Protein AF-A0AAN4N1L6-F1 (afdb_monomer)

Mean predicted aligned error: 3.16 Å

Organism: NCBI:txid1339295

Nearest PDB structures (foldseek):
  3u4v-assembly2_B  TM=4.924E-01  e=1.448E-01  Tetrahymena thermophila
  6s1c-assembly2_E  TM=5.176E-01  e=6.976E-01  Saccharomyces cerevisiae S288C
  8b79-assembly2_B  TM=6.634E-01  e=2.564E+00  Saccharomyces cerevisiae
  6s2f-assembly1_A  TM=3.435E-01  e=5.616E-01  Saccharomyces cerevisiae S288C
  6i8a-assembly2_B  TM=3.976E-01  e=1.574E+00  Saccharomyces cerevisiae S288C

Solvent-accessible surface area (backbone atoms only — not comparable to full-atom values): 5145 Å² total; per-residue (Å²): 134,80,96,54,53,79,50,59,60,78,82,47,46,80,36,66,31,34,41,57,52,71,44,73,64,38,72,51,102,89,46,68,66,23,31,40,38,35,33,30,42,82,89,67,51,61,33,28,31,69,43,75,45,64,58,44,52,56,53,58,75,69,53,56,79,85,61,49,64,38,78,38,26,36,43,77,44,81,52,89,97,47,74,46,47,38,78,93

Sequence (88 aa):
MFNCSQVSISDVLNCEIIVEDFIPDVKTSHGEGRYLVKFKHSNGADGKFFTNAASLKKTLDQIPKDAFPFSTTIKGMKCGNGKIYQFT

pLDDT: mean 93.88, std 4.34, range [78.81, 98.06]

Structure (mmCIF, N/CA/C/O backbone):
data_AF-A0AAN4N1L6-F1
#
_entry.id   AF-A0AAN4N1L6-F1
#
loop_
_atom_site.group_PDB
_atom_site.id
_atom_site.type_symbol
_atom_site.label_atom_id
_atom_site.label_alt_id
_atom_site.label_comp_id
_atom_site.label_asym_id
_atom_site.label_entity_id
_atom_site.label_seq_id
_atom_site.pdbx_PDB_ins_code
_atom_site.Cartn_x
_atom_site.Cartn_y
_atom_site.Cartn_z
_atom_site.occupancy
_atom_site.B_iso_or_equiv
_atom_site.auth_seq_id
_atom_site.auth_comp_id
_atom_site.auth_asym_id
_atom_site.auth_atom_id
_atom_site.pdbx_PDB_model_num
ATOM 1 N N . MET A 1 1 ? -11.554 -0.562 -11.701 1.00 80.69 1 MET A N 1
ATOM 2 C CA . MET A 1 1 ? -11.074 0.475 -10.752 1.00 80.69 1 MET A CA 1
ATOM 3 C C . MET A 1 1 ? -12.010 0.510 -9.555 1.00 80.69 1 MET A C 1
ATOM 5 O O . MET A 1 1 ? -13.206 0.354 -9.758 1.00 80.69 1 MET A O 1
ATOM 9 N N . PHE A 1 2 ? -11.498 0.709 -8.337 1.00 92.56 2 PHE A N 1
ATOM 10 C CA . PHE A 1 2 ? -12.339 0.803 -7.135 1.00 92.56 2 PHE A CA 1
ATOM 11 C C . PHE A 1 2 ? -13.112 2.128 -7.085 1.00 92.56 2 PHE A C 1
ATOM 13 O O . PHE A 1 2 ? -12.527 3.192 -7.324 1.00 92.56 2 PHE A O 1
ATOM 20 N N . ASN A 1 3 ? -14.403 2.067 -6.750 1.00 93.06 3 ASN A N 1
ATOM 21 C CA . ASN A 1 3 ? -15.286 3.229 -6.620 1.00 93.06 3 ASN A CA 1
ATOM 22 C C . ASN A 1 3 ? -15.251 3.811 -5.193 1.00 93.06 3 ASN A C 1
ATOM 24 O O . ASN A 1 3 ? -16.230 3.752 -4.461 1.00 93.06 3 ASN A O 1
ATOM 28 N N . CYS A 1 4 ? -14.086 4.307 -4.782 1.00 94.19 4 CYS A N 1
ATOM 29 C CA . CYS A 1 4 ? -13.862 4.966 -3.492 1.00 94.19 4 CYS A CA 1
ATOM 30 C C . CYS A 1 4 ? -12.843 6.109 -3.629 1.00 94.19 4 CYS A C 1
ATOM 32 O O . CYS A 1 4 ? -12.187 6.253 -4.676 1.00 94.19 4 CYS A O 1
ATOM 34 N N . SER A 1 5 ? -12.722 6.919 -2.576 1.00 94.75 5 SER A N 1
ATOM 35 C CA . SER A 1 5 ? -11.829 8.079 -2.515 1.00 94.75 5 SER A CA 1
ATOM 36 C C . SER A 1 5 ? -10.363 7.673 -2.640 1.00 94.75 5 SER A C 1
ATOM 38 O O . SER A 1 5 ? -9.901 6.750 -1.971 1.00 94.75 5 SER A O 1
ATOM 40 N N . GLN A 1 6 ? -9.618 8.370 -3.501 1.00 95.44 6 GLN A N 1
ATOM 41 C CA . GLN A 1 6 ? -8.173 8.194 -3.610 1.00 95.44 6 GLN A CA 1
ATOM 42 C C . GLN A 1 6 ? -7.454 9.087 -2.600 1.00 95.44 6 GLN A C 1
ATOM 44 O O . GLN A 1 6 ? -7.677 10.295 -2.592 1.00 95.44 6 GLN A O 1
ATOM 49 N N . VAL A 1 7 ? -6.552 8.503 -1.818 1.00 95.19 7 VAL A N 1
ATOM 50 C CA . VAL A 1 7 ? -5.689 9.208 -0.860 1.00 95.19 7 VAL A CA 1
ATOM 51 C C . VAL A 1 7 ? -4.213 8.947 -1.165 1.00 95.19 7 VAL A C 1
ATOM 53 O O . VAL A 1 7 ? -3.865 8.051 -1.946 1.00 95.19 7 VAL A O 1
ATOM 56 N N . SER A 1 8 ? -3.324 9.741 -0.572 1.00 93.88 8 SER A N 1
ATOM 57 C CA . SER A 1 8 ? -1.889 9.465 -0.580 1.00 93.88 8 SER A CA 1
ATOM 58 C C . SER A 1 8 ? -1.564 8.333 0.389 1.00 93.88 8 SER A C 1
ATOM 60 O O . SER A 1 8 ? -2.189 8.196 1.437 1.00 93.88 8 SER A O 1
ATOM 62 N N . ILE A 1 9 ? -0.510 7.564 0.105 1.00 93.06 9 ILE A N 1
ATOM 63 C CA . ILE A 1 9 ? 0.019 6.606 1.085 1.00 93.06 9 ILE A CA 1
ATOM 64 C C . ILE A 1 9 ? 0.430 7.300 2.395 1.00 93.06 9 ILE A C 1
ATOM 66 O O . ILE A 1 9 ? 0.348 6.696 3.457 1.00 93.06 9 ILE A O 1
ATOM 70 N N . SER A 1 10 ? 0.837 8.575 2.336 1.00 92.25 10 SER A N 1
ATOM 71 C CA . SER A 1 10 ? 1.177 9.369 3.523 1.00 92.25 10 SER A CA 1
ATOM 72 C C . SER A 1 10 ? -0.009 9.574 4.470 1.00 92.25 10 SER A C 1
ATOM 74 O O . SER A 1 10 ? 0.214 9.687 5.671 1.00 92.25 10 SER A O 1
ATOM 76 N N . ASP A 1 11 ? -1.238 9.584 3.946 1.00 92.25 11 ASP A N 1
ATOM 77 C CA . ASP A 1 11 ? -2.464 9.830 4.720 1.00 92.25 11 ASP A CA 1
ATOM 78 C C . ASP A 1 11 ? -2.870 8.610 5.564 1.00 92.25 11 ASP A C 1
ATOM 80 O O . ASP A 1 11 ? -3.685 8.719 6.477 1.00 92.25 11 ASP A O 1
ATOM 84 N N . VAL A 1 12 ? -2.290 7.441 5.268 1.00 93.38 12 VAL A N 1
ATOM 85 C CA . VAL A 1 12 ? -2.584 6.162 5.936 1.00 93.38 12 VAL A CA 1
ATOM 86 C C . VAL A 1 12 ? -1.393 5.615 6.731 1.00 93.38 12 VAL A C 1
ATOM 88 O O . VAL A 1 12 ? -1.441 4.489 7.225 1.00 93.38 12 VAL A O 1
ATOM 91 N N . LEU A 1 13 ? -0.306 6.383 6.865 1.00 95.19 13 LEU A N 1
ATOM 92 C CA . LEU A 1 13 ? 0.853 5.961 7.656 1.00 95.19 13 LEU A CA 1
ATOM 93 C C . LEU A 1 13 ? 0.543 5.972 9.146 1.00 95.19 13 LEU A C 1
ATOM 95 O O . LEU A 1 13 ? -0.054 6.914 9.657 1.00 95.19 13 LEU A O 1
ATOM 99 N N . ASN A 1 14 ? 1.074 4.976 9.855 1.00 94.56 14 ASN A N 1
ATOM 100 C CA . ASN A 1 14 ? 0.960 4.840 11.311 1.00 94.56 14 ASN A CA 1
ATOM 101 C C . ASN A 1 14 ? -0.491 4.760 11.821 1.00 94.56 14 ASN A C 1
ATOM 103 O O . ASN A 1 14 ? -0.734 4.963 13.008 1.00 94.56 14 ASN A O 1
ATOM 107 N N . CYS A 1 15 ? -1.427 4.441 10.931 1.00 92.19 15 CYS A N 1
ATOM 108 C CA . CYS A 1 15 ? -2.823 4.184 11.235 1.00 92.19 15 CYS A CA 1
ATOM 109 C C . CYS A 1 15 ? -3.130 2.723 10.911 1.00 92.19 15 CYS A C 1
ATOM 111 O O . CYS A 1 15 ? -2.652 2.196 9.903 1.00 92.19 15 CYS A O 1
ATOM 113 N N . GLU A 1 16 ? -3.947 2.087 11.746 1.00 94.50 16 GLU A N 1
ATOM 114 C CA . GLU A 1 16 ? -4.492 0.772 11.429 1.00 94.50 16 GLU A CA 1
ATOM 115 C C . GLU A 1 16 ? -5.488 0.899 10.268 1.00 94.50 16 GLU A C 1
ATOM 117 O O . GLU A 1 16 ? -6.378 1.759 10.273 1.00 94.50 16 GLU A O 1
ATOM 122 N N . ILE A 1 17 ? -5.313 0.049 9.262 1.00 96.50 17 ILE A N 1
ATOM 123 C CA . ILE A 1 17 ? -6.190 -0.067 8.102 1.00 96.50 17 ILE A CA 1
ATOM 124 C C . ILE A 1 17 ? -6.536 -1.533 7.871 1.00 96.50 17 ILE A C 1
ATOM 126 O O . ILE A 1 17 ? -5.744 -2.430 8.154 1.00 96.50 17 ILE A O 1
ATOM 130 N N . ILE A 1 18 ? -7.700 -1.768 7.282 1.00 97.31 18 ILE A N 1
ATOM 131 C CA . ILE A 1 18 ? -8.104 -3.082 6.794 1.00 97.31 18 ILE A CA 1
ATOM 132 C C . ILE A 1 18 ? -7.864 -3.091 5.289 1.00 97.31 18 ILE A C 1
ATOM 134 O O . ILE A 1 18 ? -8.522 -2.351 4.560 1.00 97.31 18 ILE A O 1
ATOM 138 N N . VAL A 1 19 ? -6.916 -3.890 4.809 1.00 97.62 19 VAL A N 1
ATOM 139 C CA . VAL A 1 19 ? -6.680 -4.047 3.369 1.00 97.62 19 VAL A CA 1
ATOM 140 C C . VAL A 1 19 ? -7.702 -5.038 2.824 1.00 97.62 19 VAL A C 1
ATOM 142 O O . VAL A 1 19 ? -7.775 -6.174 3.288 1.00 97.62 19 VAL A O 1
ATOM 145 N N . GLU A 1 20 ? -8.493 -4.607 1.842 1.00 97.44 20 GLU A N 1
ATOM 146 C CA . GLU A 1 20 ? -9.609 -5.398 1.310 1.00 97.44 20 GL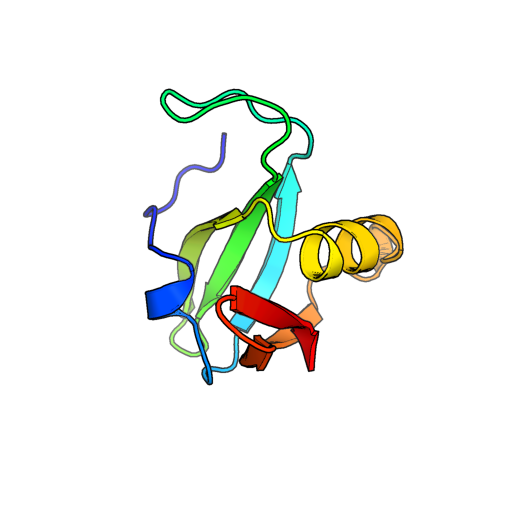U A CA 1
ATOM 147 C C . GLU A 1 20 ? -9.265 -6.112 0.002 1.00 97.44 20 GLU A C 1
ATOM 149 O O . GLU A 1 20 ? -9.661 -7.254 -0.187 1.00 97.44 20 GLU A O 1
ATOM 154 N N . ASP A 1 21 ? -8.547 -5.446 -0.905 1.00 97.56 21 ASP A N 1
ATOM 155 C CA . ASP A 1 21 ? -8.090 -6.025 -2.174 1.00 97.56 21 ASP A CA 1
ATOM 156 C C . ASP A 1 21 ? -7.013 -5.126 -2.805 1.00 97.56 21 ASP A C 1
ATOM 158 O O . ASP A 1 21 ? -6.775 -3.994 -2.367 1.00 97.56 21 ASP A O 1
ATOM 162 N N . PHE A 1 22 ? -6.374 -5.593 -3.874 1.00 97.94 22 PHE A N 1
ATOM 163 C CA . PHE A 1 22 ? -5.460 -4.790 -4.675 1.00 97.94 22 PHE A CA 1
ATOM 164 C C . PHE A 1 22 ? -5.496 -5.176 -6.156 1.00 97.94 22 PHE A C 1
ATOM 166 O O . PHE A 1 22 ? -5.742 -6.324 -6.522 1.00 97.94 22 PHE A O 1
ATOM 173 N N . ILE A 1 23 ? -5.205 -4.197 -7.014 1.00 97.25 23 ILE A N 1
ATOM 174 C CA . ILE A 1 23 ? -5.046 -4.382 -8.458 1.00 97.25 23 ILE A CA 1
ATOM 175 C C . ILE A 1 23 ? -3.567 -4.150 -8.796 1.00 97.25 23 ILE A C 1
ATOM 177 O O . ILE A 1 23 ? -3.083 -3.029 -8.586 1.00 97.25 23 ILE A O 1
ATOM 181 N N . PRO A 1 24 ? -2.843 -5.171 -9.287 1.00 97.12 24 PRO A N 1
ATOM 182 C CA . PRO A 1 24 ? -1.462 -5.020 -9.723 1.00 97.12 24 PRO A CA 1
ATOM 183 C C . PRO A 1 24 ? -1.363 -4.317 -11.087 1.00 97.12 24 PRO A C 1
ATOM 185 O O . PRO A 1 24 ? -2.353 -4.160 -11.800 1.00 97.12 24 PRO A O 1
ATOM 188 N N . ASP A 1 25 ? -0.147 -3.887 -11.432 1.00 96.19 25 ASP A N 1
ATOM 189 C CA . ASP A 1 25 ? 0.254 -3.394 -12.761 1.00 96.19 25 ASP A CA 1
ATOM 190 C C . ASP A 1 25 ? -0.637 -2.308 -13.385 1.00 96.19 25 ASP A C 1
ATOM 192 O O . ASP A 1 25 ? -0.834 -2.222 -14.598 1.00 96.19 25 ASP A O 1
ATOM 196 N N . VAL A 1 26 ? -1.131 -1.398 -12.547 1.00 96.69 26 VAL A N 1
ATOM 197 C CA . VAL A 1 26 ? -1.919 -0.250 -12.985 1.00 96.69 26 VAL A CA 1
ATOM 198 C C . VAL A 1 26 ? -1.014 0.808 -13.616 1.00 96.69 26 VAL A C 1
ATOM 200 O O . VAL A 1 26 ? -0.058 1.302 -13.007 1.00 96.69 26 VAL A O 1
ATOM 203 N N . LYS A 1 27 ? -1.364 1.205 -14.841 1.00 94.81 27 LYS A N 1
ATOM 204 C CA . LYS A 1 27 ? -0.806 2.373 -15.526 1.00 94.81 27 LYS A CA 1
A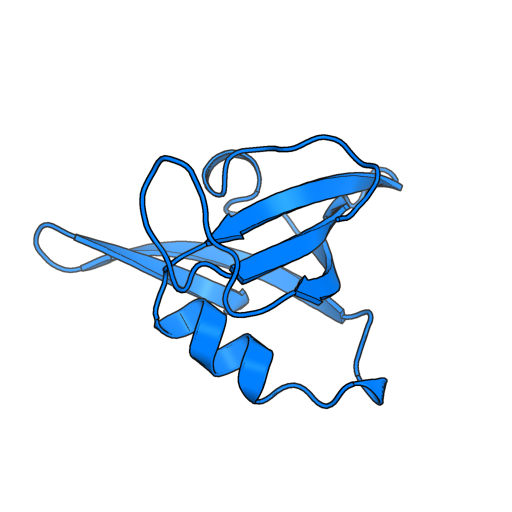TOM 205 C C . LYS A 1 27 ? -1.438 3.655 -14.995 1.00 94.81 27 LYS A C 1
ATOM 207 O O . LYS A 1 27 ? -2.660 3.782 -14.957 1.00 94.81 27 LYS A O 1
ATOM 212 N N . THR A 1 28 ? -0.609 4.620 -14.610 1.00 89.69 28 THR A N 1
ATOM 213 C CA . THR A 1 28 ? -1.045 5.958 -14.195 1.00 89.69 28 THR A CA 1
ATOM 214 C C . THR A 1 28 ? -0.317 7.034 -14.998 1.00 89.69 28 THR A C 1
ATOM 216 O O . THR A 1 28 ? 0.669 6.764 -15.684 1.00 89.69 28 THR A O 1
ATOM 219 N N . SER A 1 29 ? -0.765 8.285 -14.883 1.00 89.81 29 SER A N 1
ATOM 220 C CA . SER A 1 29 ? -0.069 9.455 -15.444 1.00 89.81 29 SER A CA 1
ATOM 221 C C . SER A 1 29 ? 1.377 9.606 -14.948 1.00 89.81 29 SER A C 1
ATOM 223 O O . SER A 1 29 ? 2.174 10.290 -15.579 1.00 89.81 29 SER A O 1
ATOM 225 N N . HIS A 1 30 ? 1.727 8.966 -13.829 1.00 83.44 30 HIS A N 1
ATOM 226 C CA . HIS A 1 30 ? 3.045 9.042 -13.200 1.00 83.44 30 HIS A CA 1
ATOM 227 C C . HIS A 1 30 ? 3.923 7.811 -13.482 1.00 83.44 30 HIS A C 1
ATOM 229 O O . HIS A 1 30 ? 4.960 7.641 -12.833 1.00 83.44 30 HIS A O 1
ATOM 235 N N . GLY A 1 31 ? 3.497 6.917 -14.380 1.00 89.00 31 GLY A N 1
ATOM 236 C CA . GLY A 1 31 ? 4.229 5.714 -14.787 1.00 89.00 31 GLY A CA 1
ATOM 237 C C . GLY A 1 31 ? 3.418 4.423 -14.654 1.00 89.00 31 GLY A C 1
ATOM 238 O O . GLY A 1 31 ? 2.260 4.425 -14.237 1.00 89.00 31 GLY A O 1
ATOM 239 N N . GLU A 1 32 ? 4.050 3.309 -15.004 1.00 94.00 32 GLU A N 1
ATOM 240 C CA . GLU A 1 32 ? 3.438 1.975 -15.071 1.00 94.00 32 GLU A CA 1
ATOM 241 C C . GLU A 1 32 ? 3.845 1.088 -13.881 1.00 94.00 32 GLU A C 1
ATOM 243 O O . GLU A 1 32 ? 4.685 1.476 -13.064 1.00 94.00 32 GLU A O 1
ATOM 248 N N . GLY A 1 33 ? 3.223 -0.090 -13.754 1.00 95.38 33 GLY A N 1
ATOM 249 C CA . GLY A 1 33 ? 3.594 -1.091 -12.744 1.00 95.38 33 GLY A CA 1
ATOM 250 C C . GLY A 1 33 ? 3.201 -0.740 -11.302 1.00 95.38 33 GLY A C 1
ATOM 251 O O . GLY A 1 33 ? 3.738 -1.328 -10.357 1.00 95.38 33 GLY A O 1
ATOM 252 N N . ARG A 1 34 ? 2.300 0.232 -11.101 1.00 95.88 34 ARG A N 1
ATOM 253 C CA . ARG A 1 34 ? 1.828 0.629 -9.767 1.00 95.88 34 ARG A CA 1
ATOM 254 C C . ARG A 1 34 ? 0.726 -0.291 -9.276 1.00 95.88 34 ARG A C 1
ATOM 256 O O . ARG A 1 34 ? -0.102 -0.743 -10.053 1.00 95.88 34 ARG A O 1
ATOM 263 N N . TYR A 1 35 ? 0.681 -0.523 -7.972 1.00 97.56 35 TYR A N 1
ATOM 264 C CA . TYR A 1 35 ? -0.410 -1.272 -7.356 1.00 97.56 35 TYR A CA 1
ATOM 265 C C . TYR A 1 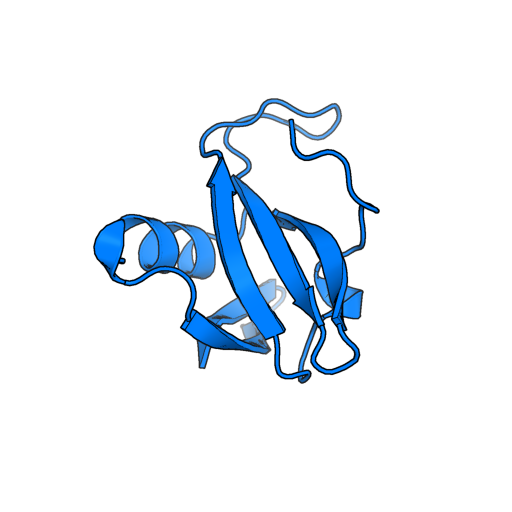35 ? -1.438 -0.284 -6.824 1.00 97.56 35 TYR A C 1
ATOM 267 O O . TYR A 1 35 ? -1.071 0.717 -6.205 1.00 97.56 35 TYR A O 1
ATOM 275 N N . LEU A 1 36 ? -2.714 -0.557 -7.075 1.00 97.69 36 LEU A N 1
ATOM 276 C CA . LEU A 1 36 ? -3.830 0.163 -6.477 1.00 97.69 36 LEU A CA 1
ATOM 277 C C . LEU A 1 36 ? -4.389 -0.683 -5.339 1.00 97.69 36 LEU A C 1
ATOM 279 O O . LEU A 1 36 ? -4.941 -1.748 -5.595 1.00 97.69 36 LEU A O 1
ATOM 283 N N . VAL A 1 37 ? -4.259 -0.213 -4.105 1.00 97.88 37 VAL A N 1
ATOM 284 C CA . VAL A 1 37 ? -4.713 -0.932 -2.908 1.00 97.88 37 VAL A CA 1
ATOM 285 C C . VAL A 1 37 ? -6.041 -0.342 -2.451 1.00 97.88 37 VAL A C 1
ATOM 287 O O . VAL A 1 37 ? -6.126 0.876 -2.285 1.00 97.88 37 VAL A O 1
ATOM 290 N N . LYS A 1 38 ? -7.063 -1.183 -2.261 1.00 98.06 38 LYS A N 1
ATOM 291 C CA . LYS A 1 38 ? -8.325 -0.828 -1.601 1.00 98.06 38 LYS A CA 1
ATOM 292 C C . LYS A 1 38 ? -8.199 -1.133 -0.118 1.00 98.06 38 LYS A C 1
ATOM 294 O O . LYS A 1 38 ? -7.751 -2.215 0.263 1.00 98.06 38 LYS A O 1
ATOM 299 N N . PHE A 1 39 ? -8.612 -0.193 0.712 1.00 97.69 39 PHE A N 1
ATOM 300 C CA . PHE A 1 39 ? -8.586 -0.367 2.150 1.00 97.69 39 PHE A CA 1
ATOM 301 C C . PHE A 1 39 ? -9.793 0.305 2.798 1.00 97.69 39 PHE A C 1
ATOM 303 O O . PHE A 1 39 ? -10.457 1.149 2.192 1.00 97.69 39 PHE A O 1
ATOM 310 N N . LYS A 1 40 ? -10.025 -0.044 4.058 1.00 96.69 40 LYS A N 1
ATOM 311 C CA . LYS A 1 40 ? -11.007 0.579 4.931 1.00 96.69 40 LYS A CA 1
ATOM 312 C C . LYS A 1 40 ? -10.308 1.120 6.171 1.00 96.69 40 LYS A C 1
ATOM 314 O O . LYS A 1 40 ? -9.499 0.429 6.790 1.00 96.69 40 LYS A O 1
ATOM 319 N N . HIS A 1 41 ? -10.589 2.369 6.518 1.00 90.19 41 HIS A N 1
ATOM 320 C CA . HIS A 1 41 ? -10.161 2.946 7.789 1.00 90.19 41 HIS A CA 1
ATOM 321 C C . HIS A 1 41 ? -10.918 2.297 8.956 1.00 90.19 41 HIS A C 1
ATOM 323 O O . HIS A 1 41 ? -12.042 1.821 8.793 1.00 90.19 41 HIS A O 1
ATOM 329 N N . SER A 1 42 ? -10.353 2.363 10.163 1.00 78.81 42 SER A N 1
ATOM 330 C CA . SER A 1 42 ? -11.022 1.910 11.394 1.00 78.81 42 SER A CA 1
ATOM 331 C C . SER A 1 42 ? -12.367 2.607 11.658 1.00 78.81 42 SER A C 1
ATOM 333 O O . SER A 1 42 ? -13.258 2.022 12.263 1.00 78.81 42 SER A O 1
ATOM 335 N N . ASN A 1 43 ? -12.556 3.829 11.147 1.00 82.50 43 ASN A N 1
ATOM 336 C CA . ASN A 1 43 ? -13.827 4.563 11.202 1.00 82.50 43 ASN A CA 1
ATOM 337 C C . ASN A 1 43 ? -14.872 4.100 10.162 1.00 82.50 43 ASN A C 1
ATOM 339 O O . ASN A 1 43 ? -15.955 4.675 10.083 1.00 82.50 43 ASN A O 1
ATOM 343 N N . GLY A 1 44 ? -14.548 3.096 9.346 1.00 85.50 44 GLY A N 1
ATOM 344 C CA . GLY A 1 44 ? -15.427 2.531 8.331 1.00 85.50 44 GLY A CA 1
ATOM 345 C C . GLY A 1 44 ? -15.391 3.215 6.962 1.00 85.50 44 GLY A C 1
ATOM 346 O O . GLY A 1 44 ? -16.111 2.767 6.073 1.00 85.50 44 GLY A O 1
ATOM 347 N N . ALA A 1 45 ? -14.573 4.252 6.759 1.00 91.44 45 ALA A N 1
ATOM 348 C CA . ALA A 1 45 ? -14.448 4.915 5.463 1.00 91.44 45 ALA A CA 1
ATOM 349 C C . ALA A 1 45 ? -13.612 4.087 4.472 1.00 91.44 45 ALA A C 1
ATOM 351 O O . ALA A 1 45 ? -12.483 3.697 4.779 1.00 91.44 45 ALA A O 1
ATOM 352 N N . ASP A 1 46 ? -14.151 3.869 3.270 1.00 95.31 46 ASP A N 1
ATOM 353 C CA . ASP A 1 46 ? -13.439 3.222 2.167 1.00 95.31 46 ASP A CA 1
ATOM 354 C C . ASP A 1 46 ? -12.458 4.188 1.494 1.00 95.31 46 ASP A C 1
ATOM 356 O O . ASP A 1 46 ? -12.792 5.333 1.169 1.00 95.31 46 ASP A O 1
ATOM 360 N N . GLY A 1 47 ? -11.263 3.695 1.195 1.00 96.81 47 GLY A N 1
ATOM 361 C CA . GLY A 1 47 ? -10.234 4.443 0.494 1.00 96.81 47 GLY A CA 1
ATOM 362 C C . GLY A 1 47 ? -9.440 3.577 -0.472 1.00 96.81 47 GLY A C 1
ATOM 363 O O . GLY A 1 47 ? -9.502 2.344 -0.471 1.00 96.81 47 GLY A O 1
ATOM 364 N N . LYS A 1 48 ? -8.676 4.242 -1.334 1.00 97.56 48 LYS A N 1
ATOM 365 C CA . LYS A 1 48 ? -7.658 3.599 -2.163 1.00 97.56 48 LYS A CA 1
ATOM 366 C C . LYS A 1 48 ? -6.407 4.453 -2.260 1.00 97.56 48 LYS A C 1
ATOM 368 O O . LYS A 1 48 ? -6.494 5.677 -2.299 1.00 97.56 48 LYS A O 1
ATOM 373 N N . PHE A 1 49 ? -5.250 3.820 -2.372 1.00 96.81 49 PHE A N 1
ATOM 374 C CA . PHE A 1 49 ? -4.001 4.519 -2.665 1.00 96.81 49 PHE A CA 1
ATOM 375 C C . PHE A 1 49 ? -3.183 3.752 -3.699 1.00 96.81 49 PHE A C 1
ATOM 377 O O . PHE A 1 49 ? -3.262 2.527 -3.812 1.00 96.81 49 PHE A O 1
ATOM 384 N N . PHE A 1 50 ? -2.380 4.491 -4.461 1.00 96.50 50 PHE A N 1
ATOM 385 C CA . PHE A 1 50 ? -1.384 3.903 -5.345 1.00 96.50 50 PHE A CA 1
ATOM 386 C C . PHE A 1 50 ? -0.061 3.723 -4.608 1.00 96.50 50 PHE A C 1
ATOM 388 O O . PHE A 1 50 ? 0.395 4.627 -3.909 1.00 96.50 50 PHE A O 1
ATOM 395 N N . THR A 1 51 ? 0.606 2.596 -4.832 1.00 95.19 51 THR A N 1
ATOM 396 C CA . THR A 1 51 ? 1.968 2.363 -4.351 1.00 95.19 51 THR A CA 1
ATOM 397 C C . THR A 1 51 ? 2.864 1.820 -5.456 1.00 95.19 51 THR A C 1
ATOM 399 O O . THR A 1 51 ? 2.439 1.056 -6.320 1.00 95.19 51 THR A O 1
ATOM 402 N N . ASN A 1 52 ? 4.130 2.232 -5.420 1.00 94.50 52 ASN A N 1
ATOM 403 C CA . ASN A 1 52 ? 5.212 1.585 -6.163 1.00 94.50 52 ASN A CA 1
ATOM 404 C C . ASN A 1 52 ? 6.321 1.090 -5.218 1.00 94.50 52 ASN A C 1
ATOM 406 O O . ASN A 1 52 ? 7.441 0.830 -5.648 1.00 94.50 52 ASN A O 1
ATOM 410 N N . ALA A 1 53 ? 6.044 1.022 -3.911 1.00 94.31 53 ALA A N 1
ATOM 411 C CA . ALA A 1 53 ? 7.015 0.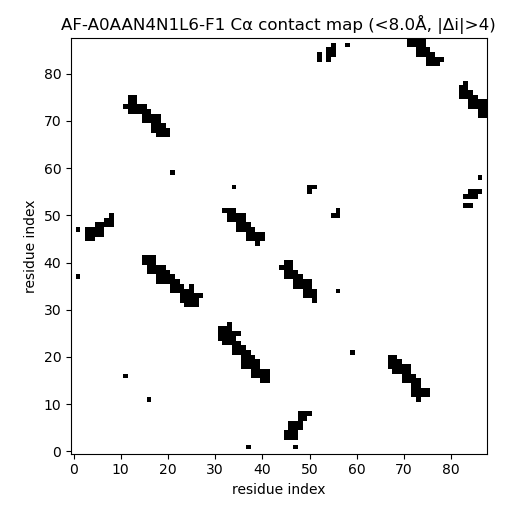556 -2.933 1.00 94.31 53 ALA A CA 1
ATOM 412 C C . ALA A 1 53 ? 7.222 -0.954 -3.104 1.00 94.31 53 ALA A C 1
ATOM 414 O O . ALA A 1 53 ? 6.291 -1.733 -2.899 1.00 94.31 53 ALA A O 1
ATOM 415 N N . ALA A 1 54 ? 8.443 -1.359 -3.457 1.00 94.56 54 ALA A N 1
ATOM 416 C CA . ALA A 1 54 ? 8.777 -2.755 -3.740 1.00 94.56 54 ALA A CA 1
ATOM 417 C C . ALA A 1 54 ? 8.435 -3.699 -2.575 1.00 94.56 54 ALA A C 1
ATOM 419 O O . ALA A 1 54 ? 7.936 -4.796 -2.797 1.00 94.56 54 ALA A O 1
ATOM 420 N N . SER A 1 55 ? 8.650 -3.250 -1.338 1.00 95.56 55 SER A N 1
ATOM 421 C CA . SER A 1 55 ? 8.306 -3.986 -0.119 1.00 95.56 55 SER A CA 1
ATOM 422 C C . SER A 1 55 ? 6.805 -4.241 0.012 1.00 95.56 55 SER A C 1
ATOM 424 O O . SER A 1 55 ? 6.416 -5.376 0.253 1.00 95.56 55 SER A O 1
ATOM 426 N N . LEU A 1 56 ? 5.963 -3.224 -0.201 1.00 97.06 56 LEU A N 1
ATOM 427 C CA . LEU A 1 56 ? 4.508 -3.396 -0.131 1.00 97.06 56 LEU A CA 1
ATOM 428 C C . LEU A 1 56 ? 3.994 -4.309 -1.246 1.00 97.06 56 LEU A C 1
ATOM 430 O O . LEU A 1 56 ? 3.182 -5.184 -0.974 1.00 97.06 56 LEU A O 1
ATOM 434 N N . LYS A 1 57 ? 4.498 -4.137 -2.476 1.00 97.56 57 LYS A N 1
ATOM 435 C CA . LYS A 1 57 ? 4.151 -5.001 -3.616 1.00 97.56 57 LYS A CA 1
ATOM 436 C C . LYS A 1 57 ? 4.478 -6.463 -3.311 1.00 97.56 57 LYS A C 1
ATOM 438 O O . LYS A 1 57 ? 3.591 -7.303 -3.341 1.00 97.56 57 LYS A O 1
ATOM 443 N N . LYS A 1 58 ? 5.718 -6.727 -2.885 1.00 97.25 58 LYS A N 1
ATOM 444 C CA . LYS A 1 58 ? 6.181 -8.072 -2.530 1.00 97.25 58 LYS A CA 1
ATOM 445 C C . LYS A 1 58 ? 5.319 -8.719 -1.446 1.00 97.25 58 LYS A C 1
ATOM 447 O O . LYS A 1 58 ? 5.046 -9.907 -1.539 1.00 97.25 58 LYS A O 1
ATOM 452 N N . THR A 1 59 ? 4.911 -7.968 -0.423 1.00 97.12 59 THR A N 1
ATOM 453 C CA . THR A 1 59 ? 4.022 -8.504 0.616 1.00 97.12 59 THR A 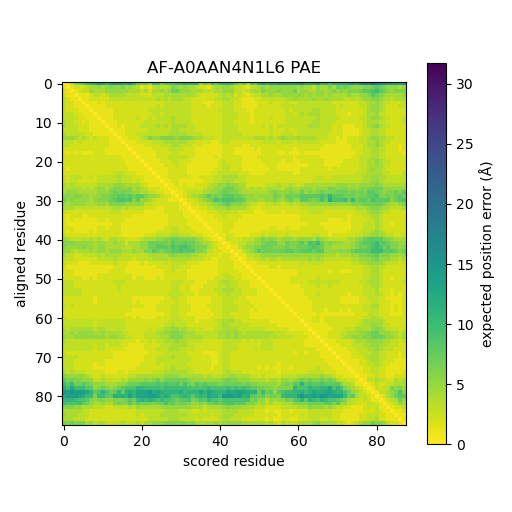CA 1
ATOM 454 C C . THR A 1 59 ? 2.631 -8.807 0.062 1.00 97.12 59 THR A C 1
ATOM 456 O O . THR A 1 59 ? 2.125 -9.892 0.315 1.00 97.12 59 THR A O 1
ATOM 459 N N . LEU A 1 60 ? 2.032 -7.905 -0.727 1.00 97.94 60 LEU A N 1
ATOM 460 C CA . LEU A 1 60 ? 0.716 -8.131 -1.347 1.00 97.94 60 LEU A CA 1
ATOM 461 C C . LEU A 1 60 ? 0.703 -9.368 -2.252 1.00 97.94 60 LEU A C 1
ATOM 463 O O . LEU A 1 60 ? -0.240 -10.148 -2.187 1.00 97.94 60 LEU A O 1
ATOM 467 N N . ASP A 1 61 ? 1.768 -9.583 -3.027 1.00 97.81 61 ASP A N 1
ATOM 468 C CA . ASP A 1 61 ? 1.910 -10.741 -3.921 1.00 97.81 61 ASP A CA 1
ATOM 469 C C . ASP A 1 61 ? 2.009 -12.080 -3.176 1.00 97.81 61 ASP A C 1
ATOM 471 O O . ASP A 1 61 ? 1.737 -13.134 -3.747 1.00 97.81 61 ASP A O 1
ATOM 475 N N . GLN A 1 62 ? 2.424 -12.051 -1.908 1.00 96.88 62 GLN A N 1
ATOM 476 C CA . GLN A 1 62 ? 2.578 -13.242 -1.073 1.00 96.88 62 GLN A CA 1
ATOM 477 C C . GLN A 1 62 ? 1.319 -13.582 -0.271 1.00 96.88 62 GLN A C 1
ATOM 479 O O . GLN A 1 62 ? 1.238 -14.686 0.265 1.00 96.88 62 GLN A O 1
ATOM 484 N N . ILE A 1 63 ? 0.358 -12.660 -0.162 1.00 95.75 63 ILE A N 1
ATOM 485 C CA . ILE A 1 63 ? -0.861 -12.872 0.618 1.00 95.75 63 ILE A CA 1
ATOM 486 C C . ILE A 1 63 ? -1.870 -13.671 -0.227 1.00 95.75 63 ILE A C 1
ATOM 488 O O . ILE A 1 63 ? -2.272 -13.208 -1.299 1.00 95.75 63 ILE A O 1
ATOM 492 N N . PRO A 1 64 ? -2.314 -14.853 0.240 1.00 95.94 64 PRO A N 1
ATOM 493 C CA . PRO A 1 64 ? -3.363 -15.624 -0.421 1.00 95.94 64 PRO A CA 1
ATOM 494 C C . PRO A 1 64 ? -4.665 -14.824 -0.556 1.00 95.94 64 PRO A C 1
ATOM 496 O O . PRO A 1 64 ? -5.015 -14.041 0.326 1.00 95.94 64 PRO A O 1
ATOM 499 N N . LYS A 1 65 ? -5.418 -15.010 -1.648 1.00 91.75 65 LYS A N 1
ATOM 500 C CA . LYS A 1 65 ? -6.655 -14.240 -1.889 1.00 91.75 65 LYS A CA 1
ATOM 501 C C . LYS A 1 65 ? -7.738 -14.466 -0.824 1.00 91.75 65 LYS A C 1
ATOM 503 O O . LYS A 1 65 ? -8.522 -13.560 -0.574 1.00 91.75 65 LYS A O 1
ATOM 508 N N . 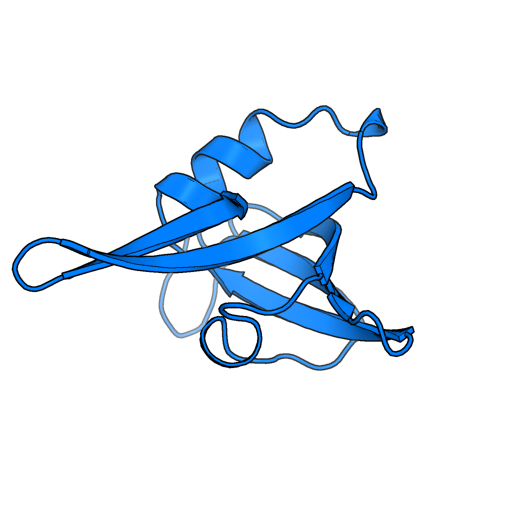ASP A 1 66 ? -7.757 -15.629 -0.184 1.00 95.44 66 ASP A N 1
ATOM 509 C CA . ASP A 1 66 ? -8.638 -15.996 0.931 1.00 95.44 66 ASP A CA 1
ATOM 510 C C . ASP A 1 66 ? -8.219 -15.392 2.284 1.00 95.44 66 ASP A C 1
ATOM 512 O O . ASP A 1 66 ? -9.004 -15.413 3.228 1.00 95.44 66 ASP A O 1
ATOM 516 N N . ALA A 1 67 ? -7.021 -14.806 2.378 1.00 96.31 67 ALA A N 1
ATOM 517 C CA . ALA A 1 67 ? -6.563 -14.081 3.564 1.00 96.31 67 ALA A CA 1
ATOM 518 C C . ALA A 1 67 ? -7.016 -12.607 3.588 1.00 96.31 67 ALA A C 1
ATOM 520 O O . ALA A 1 67 ? -6.700 -11.881 4.531 1.00 96.31 67 ALA A O 1
ATOM 521 N N . PHE A 1 68 ? -7.743 -12.149 2.565 1.00 96.25 68 PHE A N 1
ATOM 522 C CA . PHE A 1 68 ? -8.368 -10.830 2.556 1.00 96.25 68 PHE A CA 1
ATOM 523 C C . PHE A 1 68 ? -9.807 -10.902 3.103 1.00 96.25 68 PHE A C 1
ATOM 525 O O . PHE A 1 68 ? -10.542 -11.834 2.769 1.00 96.25 68 PHE A O 1
ATOM 532 N N . PRO A 1 69 ? -10.258 -9.898 3.877 1.00 96.88 69 PRO A N 1
ATOM 533 C CA . PRO A 1 69 ? -9.499 -8.726 4.310 1.00 96.88 69 PRO A CA 1
ATOM 534 C C . PRO A 1 69 ? -8.579 -9.016 5.510 1.00 96.88 69 PRO A C 1
ATOM 536 O O . PRO A 1 69 ? -8.898 -9.853 6.351 1.00 96.88 69 PRO A O 1
ATOM 539 N N . PHE A 1 70 ? -7.484 -8.260 5.645 1.00 96.38 70 PHE A N 1
ATOM 540 C CA . PHE A 1 70 ? -6.598 -8.327 6.818 1.00 96.38 70 PHE A CA 1
ATOM 541 C C . PHE A 1 70 ? -6.307 -6.939 7.402 1.00 96.38 70 PHE A C 1
ATOM 543 O O . PHE A 1 70 ? -6.234 -5.951 6.668 1.00 96.38 70 PHE A O 1
ATOM 550 N N . SER A 1 71 ? -6.134 -6.864 8.727 1.00 96.06 71 SER A N 1
ATOM 551 C CA . SER A 1 71 ? -5.715 -5.633 9.414 1.00 96.06 71 SER A CA 1
ATOM 552 C C . SER A 1 71 ? -4.195 -5.486 9.390 1.00 96.06 71 SER A C 1
ATOM 554 O O . SER A 1 71 ? -3.468 -6.466 9.552 1.00 96.06 71 SER A O 1
ATOM 556 N N . THR A 1 72 ? -3.702 -4.267 9.188 1.00 96.75 72 THR A N 1
ATOM 557 C CA . THR A 1 72 ? -2.270 -3.950 9.217 1.00 96.75 72 THR A CA 1
ATOM 558 C C . THR A 1 72 ? -2.044 -2.462 9.468 1.00 96.75 72 THR A C 1
ATOM 560 O O . THR A 1 72 ? -2.952 -1.640 9.358 1.00 96.75 72 THR A O 1
ATOM 563 N N . THR A 1 73 ? -0.801 -2.092 9.766 1.00 97.25 73 THR A N 1
ATOM 564 C CA . THR A 1 73 ? -0.344 -0.701 9.736 1.00 97.25 73 THR A CA 1
ATOM 565 C C . THR A 1 73 ? 0.747 -0.530 8.686 1.00 97.25 73 THR A C 1
ATOM 567 O O . THR A 1 73 ? 1.648 -1.358 8.577 1.00 97.25 73 THR A O 1
ATOM 570 N N . ILE A 1 74 ? 0.720 0.577 7.939 1.00 96.88 74 ILE A N 1
ATOM 571 C CA . ILE A 1 74 ? 1.828 0.944 7.048 1.00 96.88 74 ILE A CA 1
ATOM 572 C C . ILE A 1 74 ? 2.774 1.876 7.798 1.00 96.88 74 ILE A C 1
ATOM 574 O O . ILE A 1 74 ? 2.38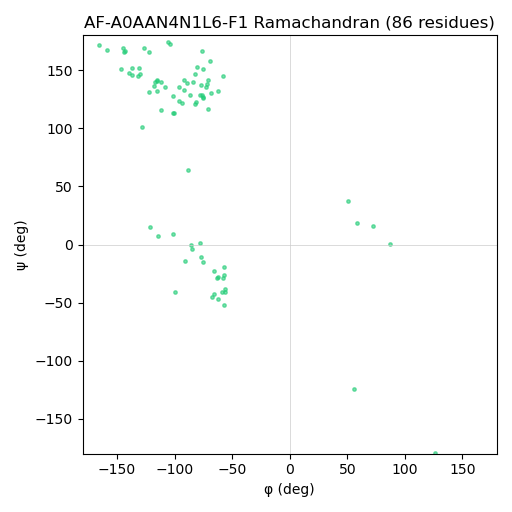4 2.967 8.221 1.00 96.88 74 ILE A O 1
ATOM 578 N N . LYS A 1 75 ? 4.044 1.488 7.919 1.00 96.06 75 LYS A N 1
ATOM 579 C CA . LYS A 1 75 ? 5.094 2.348 8.478 1.00 96.06 75 LYS A CA 1
ATOM 580 C C . LYS A 1 75 ? 6.047 2.824 7.397 1.00 96.06 75 LYS A C 1
ATOM 582 O O . LYS A 1 75 ? 6.485 2.052 6.546 1.00 96.06 75 LYS A O 1
ATOM 587 N N . GLY A 1 76 ? 6.373 4.114 7.448 1.00 93.88 76 GLY A N 1
ATOM 588 C CA . GLY A 1 76 ? 7.437 4.715 6.653 1.00 93.88 76 GLY A CA 1
ATOM 589 C C . GLY A 1 76 ? 8.727 4.793 7.465 1.00 93.88 76 GLY A C 1
ATOM 590 O O . GLY A 1 76 ? 8.745 5.423 8.519 1.00 93.88 76 GLY A O 1
ATOM 591 N N . MET A 1 77 ? 9.812 4.203 6.968 1.00 90.06 77 MET A N 1
ATOM 592 C CA . MET A 1 77 ? 11.143 4.291 7.573 1.00 90.06 77 MET A CA 1
ATOM 593 C C . MET A 1 77 ? 12.103 5.028 6.640 1.00 90.06 77 MET A C 1
ATOM 595 O O . MET A 1 77 ? 12.074 4.846 5.420 1.00 90.06 77 MET A O 1
ATOM 599 N N . LYS A 1 78 ? 12.973 5.868 7.206 1.00 88.75 78 LYS A N 1
ATOM 600 C CA . LYS A 1 78 ? 14.057 6.501 6.450 1.00 88.75 78 LYS A CA 1
ATOM 601 C C . LYS A 1 78 ? 15.155 5.467 6.197 1.00 88.75 78 LYS A C 1
ATOM 603 O O . LYS A 1 78 ? 15.645 4.854 7.138 1.00 88.75 78 LYS A O 1
ATOM 608 N N . CYS A 1 79 ? 15.553 5.298 4.940 1.00 83.00 79 CYS A N 1
ATOM 609 C CA . CYS A 1 79 ? 16.663 4.433 4.550 1.00 83.00 79 CYS A CA 1
ATOM 610 C C . CYS A 1 79 ? 17.617 5.242 3.668 1.00 83.00 79 CYS A C 1
ATOM 612 O O . CYS A 1 79 ? 17.323 5.518 2.503 1.00 83.00 79 CYS A O 1
ATOM 614 N N . GLY A 1 80 ? 18.724 5.704 4.255 1.00 86.31 80 GLY A N 1
ATOM 615 C CA . GLY A 1 80 ? 19.619 6.669 3.612 1.00 86.31 80 GLY A CA 1
ATOM 616 C C . GLY A 1 80 ? 18.871 7.940 3.187 1.00 86.31 80 GLY A C 1
ATOM 617 O O . GLY A 1 80 ? 18.195 8.577 3.999 1.00 86.31 80 GLY A O 1
ATOM 618 N N . ASN A 1 81 ? 18.967 8.278 1.898 1.00 85.19 81 ASN A N 1
ATOM 619 C CA . ASN A 1 81 ? 18.258 9.410 1.287 1.00 85.19 81 ASN A CA 1
ATOM 620 C C . ASN A 1 81 ? 16.823 9.066 0.838 1.00 85.19 81 ASN A C 1
ATOM 622 O O . ASN A 1 81 ? 16.102 9.946 0.373 1.00 85.19 81 ASN A O 1
ATOM 626 N N . GLY A 1 82 ? 16.401 7.804 0.965 1.00 84.44 82 GLY A N 1
ATOM 627 C CA . GLY A 1 82 ? 15.087 7.318 0.553 1.00 84.44 82 GLY A CA 1
ATOM 628 C C . GLY A 1 82 ? 14.127 7.052 1.715 1.00 84.44 82 GLY A C 1
ATOM 629 O O . GLY A 1 82 ? 14.483 7.109 2.896 1.00 84.44 82 GLY A O 1
ATOM 630 N N . LYS A 1 83 ? 12.883 6.719 1.358 1.00 87.81 83 LYS A N 1
ATOM 631 C CA . LYS A 1 83 ? 11.865 6.196 2.276 1.00 87.81 83 LYS A CA 1
ATOM 632 C C . LYS A 1 83 ? 11.463 4.794 1.838 1.00 87.81 83 LYS A C 1
ATOM 634 O O . LYS A 1 83 ? 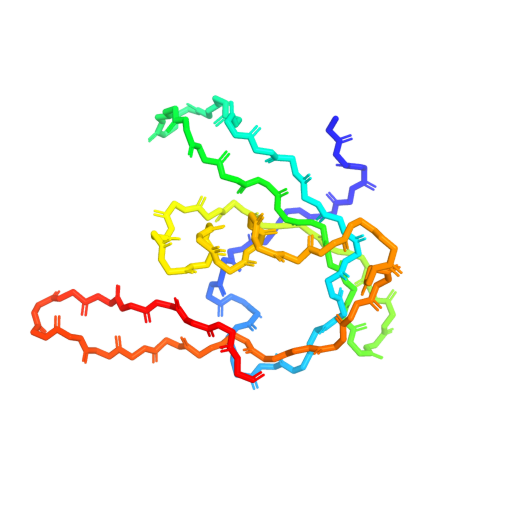11.252 4.555 0.651 1.00 87.81 83 LYS A O 1
ATOM 639 N N . ILE A 1 84 ? 11.338 3.893 2.801 1.00 91.88 84 ILE A N 1
ATOM 640 C CA . ILE A 1 84 ? 10.803 2.545 2.614 1.00 91.88 84 ILE A CA 1
ATOM 641 C C . ILE A 1 84 ? 9.462 2.480 3.339 1.00 91.88 84 ILE A C 1
ATOM 643 O O . ILE A 1 84 ? 9.326 3.027 4.430 1.00 91.88 84 ILE A O 1
ATOM 647 N N . TYR A 1 85 ? 8.484 1.812 2.733 1.00 95.69 85 TYR A N 1
ATOM 648 C CA . TYR A 1 85 ? 7.165 1.583 3.320 1.00 95.69 85 TYR A CA 1
ATOM 649 C C . TYR A 1 85 ? 6.955 0.093 3.553 1.00 95.69 85 TYR A C 1
ATOM 651 O O . TYR A 1 85 ? 7.220 -0.695 2.648 1.00 95.69 85 TYR A O 1
ATOM 659 N N . GLN A 1 86 ? 6.495 -0.316 4.729 1.00 95.31 86 GLN A N 1
ATOM 660 C CA . GLN A 1 86 ? 6.270 -1.728 5.057 1.00 95.31 86 GLN A CA 1
ATOM 661 C C . GLN A 1 86 ? 4.947 -1.905 5.794 1.00 95.31 86 GLN A C 1
ATOM 663 O O . GLN A 1 86 ? 4.561 -1.032 6.571 1.00 95.31 86 GLN A O 1
ATOM 668 N N . PHE A 1 87 ? 4.285 -3.033 5.538 1.00 95.75 87 PHE A N 1
ATOM 669 C CA . PHE A 1 87 ? 3.232 -3.538 6.410 1.00 95.75 87 PHE A CA 1
ATOM 670 C C . PHE A 1 87 ? 3.871 -4.070 7.694 1.00 95.75 87 PHE A C 1
ATOM 672 O O . PHE A 1 87 ? 4.927 -4.707 7.636 1.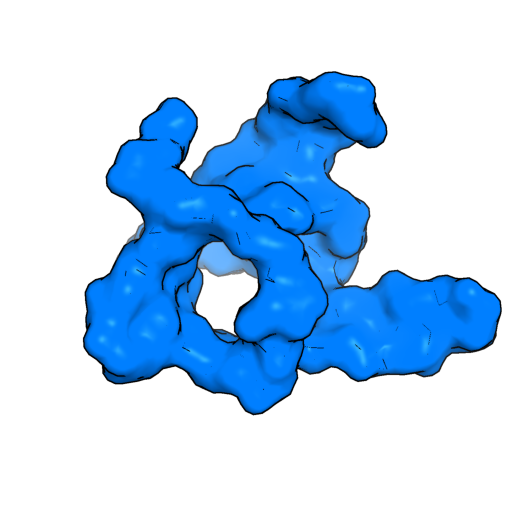00 95.75 87 PHE A O 1
ATOM 679 N N . THR A 1 88 ? 3.249 -3.774 8.829 1.00 91.88 88 THR A N 1
ATOM 680 C CA . THR A 1 88 ? 3.653 -4.227 10.167 1.00 91.88 88 THR A CA 1
ATOM 681 C C . THR A 1 88 ? 2.472 -4.781 10.929 1.00 91.88 88 THR A C 1
ATOM 683 O O . THR A 1 88 ? 1.336 -4.342 10.611 1.00 91.88 88 THR A O 1
#

Radius of gyration: 12.44 Å; Cα contacts (8 Å, |Δi|>4): 160; chains: 1; bounding box: 35×26×27 Å

Foldseek 3Di:
DDPFAEDEPVVQAPFKKWWAAKDFFDQDPVGTGWIKTWIAGPVGGTYIYIDPAPQVVVVRVPDDNVNPGDIWHWHWDDDPPDIHIHTD

Secondary structure (DSSP, 8-state):
--SSEE--GGGGBTSEEEEEEEEEEEEETTEEEEEEEEEEETTS-EEEEEE--HHHHHHHHHS-GGG-SEEEEEEEEEETTEEEEEE-